Protein AF-A0A836BFH9-F1 (afdb_monomer)

Radius of gyration: 20.1 Å; Cα contacts (8 Å, |Δi|>4): 206; chains: 1; bounding box: 65×44×43 Å

Structure (mmCIF, N/CA/C/O backbone):
data_AF-A0A836BFH9-F1
#
_entry.id   AF-A0A836BFH9-F1
#
loop_
_atom_site.group_PDB
_atom_site.id
_atom_site.type_symbol
_atom_site.label_atom_id
_atom_site.label_alt_id
_atom_site.label_comp_id
_atom_site.label_asym_id
_atom_site.label_entity_id
_atom_site.label_seq_id
_atom_site.pdbx_PDB_ins_code
_atom_site.Cartn_x
_atom_site.Cartn_y
_atom_site.Cartn_z
_atom_site.occupancy
_atom_site.B_iso_or_equiv
_atom_site.auth_seq_id
_atom_site.auth_comp_id
_atom_site.auth_asym_id
_atom_site.auth_atom_id
_atom_site.pdbx_PDB_model_num
ATOM 1 N N . MET A 1 1 ? -19.325 9.030 -13.510 1.00 52.62 1 MET A N 1
ATOM 2 C CA . MET A 1 1 ? -18.535 8.698 -12.299 1.00 52.62 1 MET A CA 1
ATOM 3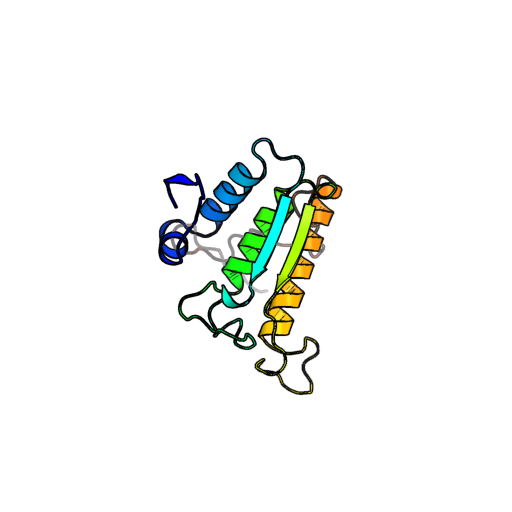 C C . MET A 1 1 ? -18.879 9.614 -11.129 1.00 52.62 1 MET A C 1
ATOM 5 O O . MET A 1 1 ? -19.052 9.100 -10.035 1.00 52.62 1 MET A O 1
ATOM 9 N N . SER A 1 2 ? -19.095 10.921 -11.335 1.00 56.34 2 SER A N 1
ATOM 10 C CA . SER A 1 2 ? -19.758 11.775 -10.325 1.00 56.34 2 SER A CA 1
ATOM 11 C C . SER A 1 2 ? -21.142 11.252 -9.931 1.00 56.34 2 SER A C 1
ATOM 13 O O . SER A 1 2 ? -21.531 11.319 -8.774 1.00 56.34 2 SER A O 1
ATOM 15 N N . ASP A 1 3 ? -21.860 10.667 -10.891 1.00 73.19 3 ASP A N 1
ATOM 16 C CA . ASP A 1 3 ? -23.224 10.164 -10.686 1.00 73.19 3 ASP A CA 1
ATOM 17 C C . ASP A 1 3 ? -23.283 8.917 -9.788 1.00 73.19 3 ASP A C 1
ATOM 19 O O . ASP A 1 3 ? -24.361 8.521 -9.355 1.00 73.19 3 ASP A O 1
ATOM 23 N N . THR A 1 4 ? -22.130 8.294 -9.517 1.00 78.44 4 THR A N 1
ATOM 24 C CA . THR A 1 4 ? -21.997 7.099 -8.672 1.00 78.44 4 THR A CA 1
ATOM 25 C C . THR A 1 4 ? -21.341 7.390 -7.320 1.00 78.44 4 THR A C 1
ATOM 27 O O . THR A 1 4 ? -21.083 6.448 -6.583 1.00 78.44 4 THR A O 1
ATOM 30 N N . ASP A 1 5 ? -21.055 8.661 -7.001 1.00 85.25 5 ASP A N 1
ATOM 31 C CA . ASP A 1 5 ? -20.401 9.090 -5.748 1.00 85.25 5 ASP A CA 1
ATOM 32 C C . ASP A 1 5 ? -19.074 8.352 -5.450 1.00 85.25 5 ASP A C 1
ATOM 34 O O . ASP A 1 5 ? -18.712 8.070 -4.302 1.00 85.25 5 ASP A O 1
ATOM 38 N N . PHE A 1 6 ? -18.351 8.004 -6.522 1.00 90.06 6 PHE A N 1
ATOM 39 C CA . PHE A 1 6 ? -17.069 7.313 -6.440 1.00 90.06 6 PHE A CA 1
ATOM 40 C C . PHE A 1 6 ? -15.930 8.329 -6.353 1.00 90.06 6 PHE A C 1
ATOM 42 O O . PHE A 1 6 ? -15.780 9.180 -7.235 1.00 90.06 6 PHE A O 1
ATOM 49 N N . GLN A 1 7 ? -15.122 8.221 -5.300 1.00 91.62 7 GLN A N 1
ATOM 50 C CA . GLN A 1 7 ? -13.926 9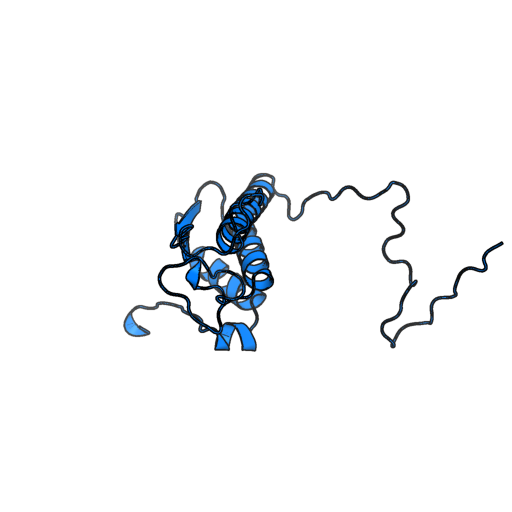.036 -5.110 1.00 91.62 7 GLN A CA 1
ATOM 51 C C . GLN A 1 7 ? -12.726 8.356 -5.768 1.00 91.62 7 GLN A C 1
ATOM 53 O O . GLN A 1 7 ? -12.532 7.151 -5.630 1.00 91.62 7 GLN A O 1
ATOM 58 N N . TRP A 1 8 ? -11.915 9.132 -6.475 1.00 93.69 8 TRP A N 1
ATOM 59 C CA . TRP A 1 8 ? -10.706 8.663 -7.139 1.00 93.69 8 TRP A CA 1
ATOM 60 C C . TRP A 1 8 ? -9.670 9.785 -7.142 1.00 93.69 8 TRP A C 1
ATOM 62 O O . TRP A 1 8 ? -10.027 10.961 -7.079 1.00 93.69 8 TRP A O 1
ATOM 72 N N . PHE A 1 9 ? -8.402 9.396 -7.210 1.00 96.00 9 PHE A N 1
ATOM 73 C CA . PHE A 1 9 ? -7.262 10.299 -7.283 1.00 96.00 9 PHE A CA 1
ATOM 74 C C . PHE A 1 9 ? -6.394 9.877 -8.461 1.00 96.00 9 PHE A C 1
ATOM 76 O O . PHE A 1 9 ? -6.124 8.692 -8.651 1.00 96.00 9 PHE A O 1
ATOM 83 N N . THR A 1 10 ? -5.976 10.847 -9.257 1.00 96.81 10 THR A N 1
ATOM 84 C CA . THR A 1 10 ? -4.982 10.662 -10.311 1.00 96.81 10 THR A CA 1
ATOM 85 C C . THR A 1 10 ? -3.573 10.675 -9.735 1.00 96.81 10 THR A C 1
ATOM 87 O O . THR A 1 10 ? -3.337 11.149 -8.626 1.00 96.81 10 THR A O 1
ATOM 90 N N . MET A 1 11 ? -2.597 10.246 -10.535 1.00 97.19 11 MET A N 1
ATOM 91 C CA . MET A 1 11 ? -1.189 10.456 -10.195 1.00 97.19 11 MET A CA 1
ATOM 92 C C . MET A 1 11 ? -0.819 11.944 -10.101 1.00 97.19 11 MET A C 1
ATOM 94 O O . MET A 1 11 ? 0.028 12.295 -9.289 1.00 97.19 11 MET A O 1
ATOM 98 N N . LEU A 1 12 ? -1.517 12.835 -10.820 1.00 96.94 12 LEU A N 1
ATOM 99 C CA . LEU A 1 12 ? -1.351 14.280 -10.635 1.00 96.94 12 LEU A CA 1
ATOM 100 C C . LEU A 1 12 ? -1.835 14.728 -9.249 1.00 96.94 12 LEU A C 1
ATOM 102 O O . LEU A 1 12 ? -1.157 15.509 -8.591 1.00 96.94 12 LEU A O 1
ATOM 106 N N . ASP A 1 13 ? -2.952 14.184 -8.760 1.00 97.75 13 ASP A N 1
ATOM 107 C CA . ASP A 1 13 ? -3.398 14.440 -7.387 1.00 97.75 13 ASP A CA 1
ATOM 108 C C . ASP A 1 13 ? -2.375 13.907 -6.373 1.00 97.75 13 ASP A C 1
ATOM 110 O O . ASP A 1 13 ? -2.105 14.565 -5.371 1.00 97.75 13 ASP A O 1
ATOM 114 N N . VAL A 1 14 ? -1.759 12.745 -6.628 1.00 97.38 14 VAL A N 1
ATOM 115 C CA . VAL A 1 14 ? -0.675 12.215 -5.779 1.00 97.38 14 VAL A CA 1
ATOM 116 C C . VAL A 1 14 ? 0.514 13.175 -5.732 1.00 97.38 14 VAL A C 1
ATOM 118 O O . VAL A 1 14 ? 1.035 13.432 -4.645 1.00 97.38 14 VAL A O 1
ATOM 121 N N . GLU A 1 15 ? 0.908 13.736 -6.873 1.00 96.06 15 GLU A N 1
ATOM 122 C CA . GLU A 1 15 ? 1.996 14.712 -6.976 1.00 96.06 15 GLU A CA 1
ATOM 123 C C . GLU A 1 15 ? 1.663 16.048 -6.286 1.00 96.06 15 GLU A C 1
ATOM 125 O O . GLU A 1 15 ? 2.511 16.611 -5.589 1.00 96.06 15 GLU A O 1
ATOM 130 N N . GLU A 1 16 ? 0.439 16.559 -6.451 1.00 97.56 16 GLU A N 1
ATOM 131 C CA . GLU A 1 16 ? 0.031 17.880 -5.953 1.00 97.56 16 GLU A CA 1
ATOM 132 C C . GLU A 1 16 ? -0.402 17.870 -4.478 1.00 97.56 16 GLU A C 1
ATOM 134 O O . GLU A 1 16 ? -0.050 18.775 -3.716 1.00 97.56 16 GLU A O 1
ATOM 139 N N . LEU A 1 17 ? -1.163 16.855 -4.061 1.00 97.62 17 LEU A N 1
ATOM 140 C CA . LEU A 1 17 ? -1.737 16.740 -2.714 1.00 97.62 17 LEU A CA 1
ATOM 141 C C . LEU A 1 17 ? -0.827 15.967 -1.757 1.00 97.62 17 LEU A C 1
ATOM 143 O O . LEU A 1 17 ? -0.827 16.215 -0.546 1.00 97.62 17 LEU A O 1
ATOM 147 N N . GLY A 1 18 ? -0.048 15.030 -2.295 1.00 97.50 18 GLY A N 1
ATOM 148 C CA . GLY A 1 18 ? 0.814 14.145 -1.531 1.00 97.50 18 GLY A CA 1
ATOM 149 C C . GLY A 1 18 ? 0.086 12.949 -0.914 1.00 97.50 18 GLY A C 1
ATOM 150 O O . GLY A 1 18 ? -1.091 12.984 -0.543 1.00 97.50 18 GLY A O 1
ATOM 151 N N . ILE A 1 19 ? 0.850 11.871 -0.730 1.00 97.81 19 ILE A N 1
ATOM 152 C CA . ILE A 1 19 ? 0.333 10.562 -0.312 1.00 97.81 19 ILE A CA 1
ATOM 153 C C . ILE A 1 19 ? -0.366 10.568 1.058 1.00 97.81 19 ILE A C 1
ATOM 155 O O . ILE A 1 19 ? -1.253 9.757 1.309 1.00 97.81 19 ILE A O 1
ATOM 159 N N . ASP A 1 20 ? 0.018 11.483 1.949 1.00 97.50 20 ASP A N 1
ATOM 160 C CA . ASP A 1 20 ? -0.509 11.558 3.314 1.00 97.50 20 ASP A CA 1
ATOM 161 C C . ASP A 1 20 ? -1.949 12.051 3.347 1.00 97.50 20 ASP A C 1
ATOM 163 O O . ASP A 1 20 ? -2.775 11.503 4.080 1.00 97.50 20 ASP A O 1
ATOM 167 N N . LEU A 1 21 ? -2.238 13.091 2.560 1.00 98.00 21 LEU A N 1
ATOM 168 C CA . LEU A 1 21 ? -3.574 13.659 2.471 1.00 98.00 21 LEU A CA 1
ATOM 169 C C . LEU A 1 21 ? -4.512 12.665 1.789 1.00 98.00 21 LEU A C 1
ATOM 171 O O . LEU A 1 21 ? -5.578 12.376 2.323 1.00 98.00 21 LEU A O 1
ATOM 175 N N . ILE A 1 22 ? -4.061 12.059 0.689 1.00 98.12 22 ILE A N 1
ATOM 176 C CA . ILE A 1 22 ? -4.822 11.030 -0.025 1.00 98.12 22 ILE A CA 1
ATOM 177 C C . ILE A 1 22 ? -5.116 9.834 0.886 1.00 98.12 22 ILE A C 1
ATOM 179 O O . ILE A 1 22 ? -6.266 9.422 1.005 1.00 98.12 22 ILE A O 1
ATOM 183 N N . ALA A 1 23 ? -4.114 9.297 1.590 1.00 97.88 23 ALA A N 1
ATOM 184 C CA . ALA A 1 23 ? -4.325 8.171 2.501 1.00 97.88 23 ALA A CA 1
ATOM 185 C C . ALA A 1 23 ? -5.302 8.514 3.637 1.00 97.88 23 ALA A C 1
ATOM 187 O O . ALA A 1 23 ? -6.083 7.657 4.052 1.00 97.88 23 ALA A O 1
ATOM 188 N N . LYS A 1 24 ? -5.282 9.760 4.130 1.00 97.69 24 LYS A N 1
ATOM 189 C CA . LYS A 1 24 ? -6.258 10.242 5.110 1.00 97.69 24 LYS A CA 1
ATOM 190 C C . LYS A 1 24 ? -7.669 10.268 4.520 1.00 97.69 24 LYS A C 1
ATOM 192 O O . LYS A 1 24 ? -8.580 9.764 5.164 1.00 97.69 24 LYS A O 1
ATOM 197 N N . GLU A 1 25 ? -7.857 10.827 3.328 1.00 97.81 25 GLU A N 1
ATOM 198 C CA . GLU A 1 25 ? -9.179 10.888 2.692 1.00 97.81 25 GLU A CA 1
ATOM 199 C C . GLU A 1 25 ? -9.734 9.496 2.374 1.00 97.81 25 GLU A C 1
ATOM 201 O O . GLU A 1 25 ? -10.896 9.226 2.671 1.00 97.81 25 GLU A O 1
ATOM 206 N N . ILE A 1 26 ? -8.889 8.584 1.878 1.00 97.12 26 ILE A N 1
ATOM 207 C CA . ILE A 1 26 ? -9.248 7.172 1.687 1.00 97.12 26 ILE A CA 1
ATOM 208 C C . ILE A 1 26 ? -9.712 6.562 3.013 1.00 97.12 26 ILE A C 1
ATOM 210 O O . ILE A 1 26 ? -10.763 5.927 3.060 1.00 97.12 26 ILE A O 1
ATOM 214 N N . ALA A 1 27 ? -8.952 6.752 4.095 1.00 96.75 27 ALA A N 1
ATOM 215 C CA . ALA A 1 27 ? -9.290 6.189 5.397 1.00 96.75 27 ALA A CA 1
ATOM 216 C C . ALA A 1 27 ? -10.582 6.778 5.982 1.00 96.75 27 ALA A C 1
ATOM 218 O O . ALA A 1 27 ? -11.386 6.032 6.538 1.00 96.75 27 ALA A O 1
ATOM 219 N N . ASP A 1 28 ? -10.792 8.089 5.858 1.00 96.88 28 ASP A N 1
ATOM 220 C CA . ASP A 1 28 ? -12.006 8.756 6.332 1.00 96.88 28 ASP A CA 1
ATOM 221 C C . ASP A 1 28 ? -13.233 8.238 5.571 1.00 96.88 28 ASP A C 1
ATOM 223 O O . ASP A 1 28 ? -14.225 7.855 6.189 1.00 96.88 28 ASP A O 1
ATOM 227 N N . ARG A 1 29 ? -13.146 8.155 4.237 1.00 95.50 29 ARG A N 1
ATOM 228 C CA . ARG A 1 29 ? -14.236 7.665 3.386 1.00 95.50 29 ARG A CA 1
ATOM 229 C C . ARG A 1 29 ? -14.530 6.186 3.620 1.00 95.50 29 ARG A C 1
ATOM 231 O O . ARG A 1 29 ? -15.693 5.808 3.710 1.00 95.50 29 ARG A O 1
ATOM 238 N N . ALA A 1 30 ? -13.494 5.356 3.732 1.00 95.81 30 ALA A N 1
ATOM 239 C CA . ALA A 1 30 ? -13.640 3.915 3.910 1.00 95.81 30 ALA A CA 1
ATOM 240 C C . ALA A 1 30 ? -14.160 3.520 5.298 1.00 95.81 30 ALA A C 1
ATOM 242 O O . ALA A 1 30 ? -14.684 2.426 5.428 1.00 95.81 30 ALA A O 1
ATOM 243 N N . ASN A 1 31 ? -14.024 4.374 6.320 1.00 95.19 31 ASN A N 1
ATOM 244 C CA . ASN A 1 31 ? -14.574 4.129 7.659 1.00 95.19 31 ASN A CA 1
ATOM 245 C C . ASN A 1 31 ? -15.972 4.747 7.871 1.00 95.19 31 ASN A C 1
ATOM 247 O O . ASN A 1 31 ? -16.569 4.561 8.935 1.00 95.19 31 ASN A O 1
ATOM 251 N N . ASP A 1 32 ? -16.498 5.504 6.905 1.00 95.19 32 ASP A N 1
ATOM 252 C CA . ASP A 1 32 ? -17.772 6.209 7.047 1.00 95.19 32 ASP A CA 1
ATOM 253 C C . ASP A 1 32 ? -18.966 5.259 6.872 1.00 95.19 32 ASP A C 1
ATOM 255 O O . ASP A 1 32 ? -19.405 4.954 5.763 1.00 95.19 32 ASP A O 1
ATOM 259 N N . GLY A 1 33 ? -19.496 4.769 7.995 1.00 94.81 33 GLY A N 1
ATOM 260 C CA . GLY A 1 33 ? -20.741 3.996 8.025 1.00 94.81 33 GLY A CA 1
ATOM 261 C C . GLY A 1 33 ? -20.644 2.575 7.458 1.00 94.81 33 GLY A C 1
ATOM 262 O O . GLY A 1 33 ? -21.675 1.980 7.148 1.00 94.81 33 GLY A O 1
ATOM 263 N N . THR A 1 34 ? -19.439 2.016 7.330 1.00 95.06 34 THR A N 1
ATOM 264 C CA . THR A 1 34 ? -19.198 0.666 6.792 1.00 95.06 34 THR A CA 1
ATOM 265 C C . THR A 1 34 ? -18.964 -0.377 7.886 1.00 95.06 34 THR A C 1
ATOM 267 O O . THR A 1 34 ? -18.308 -0.100 8.890 1.00 95.06 34 THR A O 1
ATOM 270 N N . ASP A 1 35 ? -19.408 -1.616 7.662 1.00 97.25 35 ASP A N 1
ATOM 271 C CA . ASP A 1 35 ? -19.183 -2.722 8.605 1.00 97.25 35 ASP A CA 1
ATOM 272 C C . ASP A 1 35 ? -17.757 -3.287 8.580 1.00 97.25 35 ASP A C 1
ATOM 274 O O . ASP A 1 35 ? -17.297 -3.802 9.603 1.00 97.25 35 ASP A O 1
ATOM 278 N N . ALA A 1 36 ? -17.090 -3.230 7.425 1.00 97.44 36 ALA A N 1
ATOM 279 C CA . ALA A 1 36 ? -15.743 -3.738 7.186 1.00 97.44 36 ALA A CA 1
ATOM 280 C C . ALA A 1 36 ? -15.107 -3.039 5.975 1.00 97.44 36 ALA A C 1
ATOM 282 O O . ALA A 1 36 ? -15.818 -2.563 5.089 1.00 97.44 36 ALA A O 1
ATOM 283 N N . VAL A 1 37 ? -13.773 -3.033 5.923 1.00 97.81 37 VAL A N 1
ATOM 284 C CA . VAL A 1 37 ? -12.988 -2.450 4.825 1.00 97.81 37 VAL A CA 1
ATOM 285 C C . VAL A 1 37 ? -12.305 -3.552 4.020 1.00 97.81 37 VAL A C 1
ATOM 287 O O . VAL A 1 37 ? -11.700 -4.467 4.582 1.00 97.81 37 VAL A O 1
ATOM 290 N N . TYR A 1 38 ? -12.377 -3.442 2.695 1.00 97.94 38 TYR A N 1
ATOM 291 C CA . TYR A 1 38 ? -11.640 -4.289 1.763 1.00 97.94 38 TYR A CA 1
ATOM 292 C C . TYR A 1 38 ? -10.665 -3.434 0.953 1.00 97.94 38 TYR A C 1
ATOM 294 O O . TYR A 1 38 ? -11.087 -2.487 0.291 1.00 97.94 38 TYR A O 1
ATOM 302 N N . LEU A 1 39 ? -9.376 -3.763 1.010 1.00 97.75 39 LEU A N 1
ATOM 303 C CA . LEU A 1 39 ? -8.331 -3.096 0.235 1.00 97.75 39 LEU A CA 1
ATOM 304 C C . LEU A 1 39 ? -7.840 -4.024 -0.875 1.00 97.75 39 LEU A C 1
ATOM 306 O O . LEU A 1 39 ? -7.178 -5.013 -0.588 1.00 97.75 39 LEU A O 1
ATOM 310 N N . THR A 1 40 ? -8.102 -3.670 -2.126 1.00 97.88 40 THR A N 1
ATOM 311 C CA . THR A 1 40 ? -7.419 -4.287 -3.269 1.00 97.88 40 THR A CA 1
ATOM 312 C C . THR A 1 40 ? -6.238 -3.428 -3.669 1.00 97.88 40 THR A C 1
ATOM 314 O O . THR A 1 40 ? -6.391 -2.215 -3.831 1.00 97.88 40 THR A O 1
ATOM 317 N N . TRP A 1 41 ? -5.059 -4.034 -3.794 1.00 97.69 41 TRP A N 1
ATOM 318 C CA . TRP A 1 41 ? -3.871 -3.343 -4.283 1.00 97.69 41 TRP A CA 1
ATOM 319 C C . TRP A 1 41 ? -3.378 -3.982 -5.575 1.00 97.69 41 TRP A C 1
ATOM 321 O O . TRP A 1 41 ? -2.822 -5.080 -5.551 1.00 97.69 41 TRP A O 1
ATOM 331 N N . ASP A 1 42 ? -3.509 -3.252 -6.679 1.00 98.06 42 ASP A N 1
ATOM 332 C CA . ASP A 1 42 ? -2.887 -3.623 -7.946 1.00 98.06 42 ASP A CA 1
ATOM 333 C C . ASP A 1 42 ? -1.424 -3.170 -7.994 1.00 98.06 42 ASP A C 1
ATOM 335 O O . ASP A 1 42 ? -1.115 -2.004 -7.717 1.00 98.06 42 ASP A O 1
ATOM 339 N N . ILE A 1 43 ? -0.497 -4.094 -8.252 1.00 97.81 43 ILE A N 1
ATOM 340 C CA . ILE A 1 43 ? 0.935 -3.780 -8.245 1.00 97.81 43 ILE A CA 1
ATOM 341 C C . ILE A 1 43 ? 1.329 -2.886 -9.426 1.00 97.81 43 ILE A C 1
ATOM 343 O O . ILE A 1 43 ? 2.349 -2.202 -9.337 1.00 97.81 43 ILE A O 1
ATOM 347 N N . ASP A 1 44 ? 0.523 -2.856 -10.490 1.00 97.44 44 ASP A N 1
ATOM 348 C CA . ASP A 1 44 ? 0.741 -1.987 -11.649 1.00 97.44 44 ASP A CA 1
ATOM 349 C C . ASP A 1 44 ? 0.514 -0.491 -11.360 1.00 97.44 44 ASP A C 1
ATOM 351 O O . ASP A 1 44 ? 1.003 0.362 -12.095 1.00 97.44 44 ASP A O 1
ATOM 355 N N . SER A 1 45 ? -0.099 -0.155 -10.218 1.00 97.38 45 SER A N 1
ATOM 356 C CA . SER A 1 45 ? -0.186 1.223 -9.712 1.00 97.38 45 SER A CA 1
ATOM 357 C C . SER A 1 45 ? 1.178 1.842 -9.376 1.00 97.38 45 SER A C 1
ATOM 359 O O . SER A 1 45 ? 1.286 3.059 -9.189 1.00 97.38 45 SER A O 1
ATOM 361 N N . PHE A 1 46 ? 2.230 1.027 -9.259 1.00 98.25 46 PHE A N 1
ATOM 362 C CA . PHE A 1 46 ? 3.603 1.496 -9.101 1.00 98.25 46 PHE A CA 1
ATOM 363 C C . PHE A 1 46 ? 4.263 1.732 -10.451 1.00 98.25 46 PHE A C 1
ATOM 365 O O . PHE A 1 46 ? 4.082 0.966 -11.391 1.00 98.25 46 PHE A O 1
ATOM 372 N N . ASP A 1 47 ? 5.138 2.737 -10.511 1.00 98.06 47 ASP A N 1
ATOM 373 C CA . ASP A 1 47 ? 5.937 2.954 -11.713 1.00 98.06 47 ASP A CA 1
ATOM 374 C C . ASP A 1 47 ? 6.749 1.679 -12.051 1.00 98.06 47 ASP A C 1
ATOM 376 O O . ASP A 1 47 ? 7.285 1.037 -11.133 1.00 98.06 47 ASP A O 1
ATOM 380 N N . PRO A 1 48 ? 6.908 1.308 -13.338 1.00 97.44 48 PRO A N 1
ATOM 381 C CA . PRO A 1 48 ? 7.646 0.117 -13.754 1.00 97.44 48 PRO A CA 1
ATOM 382 C C . PRO A 1 48 ? 9.104 0.090 -13.279 1.00 97.44 48 PRO A C 1
ATOM 384 O O . PRO A 1 48 ? 9.716 -0.976 -13.235 1.00 97.44 48 PRO A O 1
ATOM 387 N N . ALA A 1 49 ? 9.680 1.229 -12.874 1.00 96.06 49 ALA A N 1
ATOM 388 C CA . ALA A 1 49 ? 10.969 1.269 -12.184 1.00 96.06 49 ALA A CA 1
AT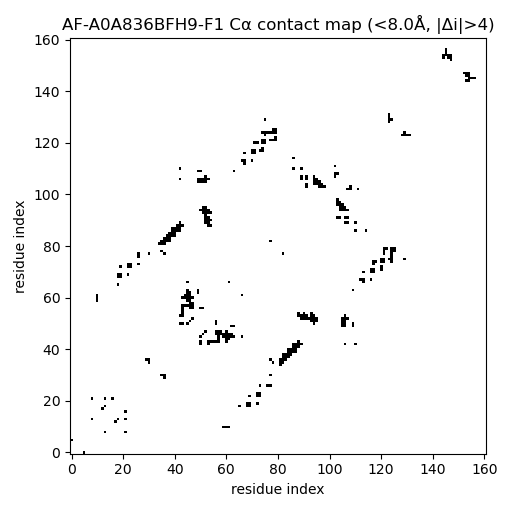OM 389 C C . ALA A 1 49 ? 10.965 0.527 -10.829 1.00 96.06 49 ALA A C 1
ATOM 391 O O . ALA A 1 49 ? 12.026 0.130 -10.340 1.00 96.06 49 ALA A O 1
ATOM 392 N N . TYR A 1 50 ? 9.793 0.348 -10.216 1.00 96.56 50 TYR A N 1
ATOM 393 C CA . TYR A 1 50 ? 9.586 -0.316 -8.928 1.00 96.56 50 TYR A CA 1
ATOM 394 C C . TYR A 1 50 ? 8.745 -1.595 -9.023 1.00 96.56 50 TYR A C 1
ATOM 396 O O . TYR A 1 50 ? 8.887 -2.446 -8.146 1.00 96.56 50 TYR A O 1
ATOM 404 N N . ALA A 1 51 ? 7.913 -1.748 -10.054 1.00 97.06 51 ALA A N 1
ATOM 405 C CA . ALA A 1 51 ? 7.100 -2.944 -10.287 1.00 97.06 51 ALA A CA 1
ATOM 406 C C . ALA A 1 51 ? 7.114 -3.391 -11.766 1.00 97.06 51 ALA A C 1
ATOM 408 O O . ALA A 1 51 ? 6.077 -3.395 -12.422 1.00 97.06 51 ALA A O 1
ATOM 409 N N . PRO A 1 52 ? 8.274 -3.775 -12.335 1.00 96.31 52 PRO A N 1
ATOM 410 C CA . PRO A 1 52 ? 8.346 -4.197 -13.741 1.00 96.31 52 PRO A CA 1
ATOM 411 C C . PRO A 1 52 ? 7.623 -5.524 -14.043 1.00 96.31 52 PRO A C 1
ATOM 413 O O . PRO A 1 52 ? 7.311 -5.815 -15.193 1.00 96.31 52 PRO A O 1
ATOM 416 N N . GLY A 1 53 ? 7.400 -6.355 -13.027 1.00 96.00 53 GLY A N 1
ATOM 417 C CA . GLY A 1 53 ? 6.825 -7.693 -13.117 1.00 96.00 53 GLY A CA 1
ATOM 418 C C . GLY A 1 53 ? 5.311 -7.692 -12.972 1.00 96.00 53 GLY A C 1
ATOM 419 O O . GLY A 1 53 ? 4.804 -8.265 -12.011 1.00 96.00 53 GLY A O 1
ATOM 420 N N . THR A 1 54 ? 4.621 -7.061 -13.917 1.00 97.19 54 THR A N 1
ATOM 421 C CA . THR A 1 54 ? 3.155 -7.041 -14.064 1.00 97.19 54 THR A CA 1
ATOM 422 C C . THR A 1 54 ? 2.773 -7.235 -15.540 1.00 97.19 54 THR A C 1
ATOM 424 O O . THR A 1 54 ? 3.639 -7.133 -16.414 1.00 97.19 54 THR A O 1
ATOM 427 N N . GLY A 1 55 ? 1.512 -7.570 -15.825 1.00 96.25 55 GLY A N 1
ATOM 428 C CA . GLY A 1 55 ? 0.988 -7.697 -17.190 1.00 96.25 55 GLY A CA 1
ATOM 429 C C . GLY A 1 55 ? 0.937 -6.362 -17.939 1.00 96.25 55 GLY A C 1
ATOM 430 O O . GLY A 1 55 ? 1.326 -6.294 -19.110 1.00 96.25 55 GLY A O 1
ATOM 4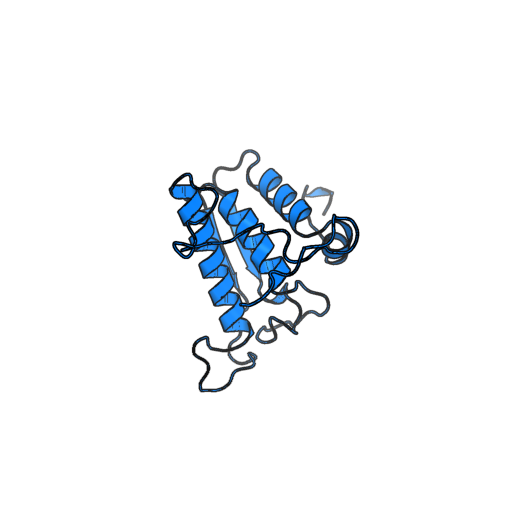31 N N . GLU A 1 56 ? 0.539 -5.298 -17.244 1.00 95.69 56 GLU A N 1
ATOM 432 C CA . GLU A 1 56 ? 0.289 -3.971 -17.804 1.00 95.69 56 GLU A CA 1
ATOM 433 C C . GLU A 1 56 ? 1.136 -2.889 -17.101 1.00 95.69 56 GLU A C 1
ATOM 435 O O . GLU A 1 56 ? 0.652 -2.170 -16.238 1.00 95.69 56 GLU A O 1
ATOM 440 N N . PRO A 1 57 ? 2.429 -2.730 -17.441 1.00 94.56 57 PRO A N 1
ATOM 441 C CA . PRO A 1 57 ? 3.258 -1.700 -16.817 1.00 94.56 57 PRO A CA 1
ATOM 442 C C . PRO A 1 57 ? 2.837 -0.282 -17.251 1.00 94.56 57 PRO A C 1
ATOM 444 O O . PRO A 1 57 ? 2.953 0.065 -18.431 1.00 94.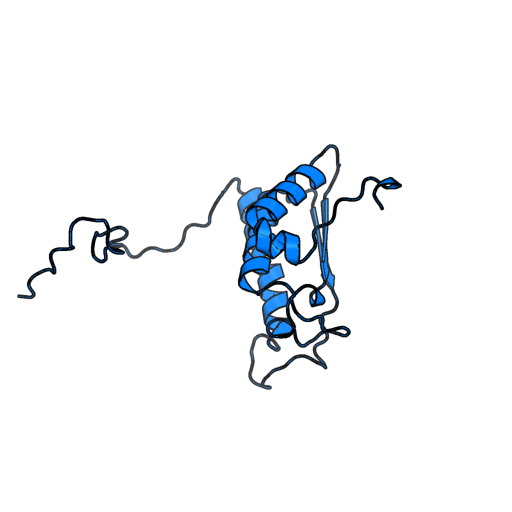56 57 PRO A O 1
ATOM 447 N N . GLU A 1 58 ? 2.445 0.567 -16.293 1.00 93.12 58 GLU A N 1
ATOM 448 C CA . GLU A 1 58 ? 2.019 1.954 -16.538 1.00 93.12 58 GLU A CA 1
ATOM 449 C C . GLU A 1 58 ? 3.031 2.997 -16.010 1.00 93.12 58 GLU A C 1
ATOM 451 O O . GLU A 1 58 ? 3.236 3.119 -14.802 1.00 93.12 58 GLU A O 1
ATOM 456 N N . PRO A 1 59 ? 3.688 3.792 -16.880 1.00 95.94 59 PRO A N 1
ATOM 457 C CA . PRO A 1 59 ? 4.607 4.847 -16.444 1.00 95.94 59 PRO A CA 1
ATOM 458 C C . PRO A 1 59 ? 3.926 5.950 -15.624 1.00 95.94 59 PRO A C 1
ATOM 460 O O . PRO A 1 59 ? 2.763 6.269 -15.857 1.00 95.94 59 PRO A O 1
ATOM 463 N N . ASN A 1 60 ? 4.708 6.632 -14.778 1.00 96.06 60 ASN A N 1
ATOM 464 C CA . ASN A 1 60 ? 4.246 7.701 -13.878 1.00 96.06 60 ASN A CA 1
ATOM 465 C C . ASN A 1 60 ? 3.385 7.200 -12.708 1.00 96.06 60 ASN A C 1
ATOM 467 O O . ASN A 1 60 ? 2.527 7.930 -12.218 1.00 96.06 60 ASN A O 1
ATOM 471 N N . GLY A 1 61 ? 3.611 5.959 -12.276 1.00 97.88 61 GLY A N 1
ATOM 472 C CA . GLY A 1 61 ? 2.966 5.373 -11.105 1.00 97.88 61 GLY A CA 1
ATOM 473 C C . GLY A 1 61 ? 3.651 5.740 -9.785 1.00 97.88 61 GLY A C 1
ATOM 474 O O . GLY A 1 61 ? 4.604 6.520 -9.721 1.00 97.88 61 GLY A O 1
ATOM 475 N N . LEU A 1 62 ? 3.174 5.134 -8.700 1.00 98.38 62 LEU A N 1
ATOM 476 C CA . LEU A 1 62 ? 3.713 5.333 -7.358 1.00 98.38 62 LEU A CA 1
ATOM 477 C C . LEU A 1 62 ? 5.185 4.926 -7.276 1.00 98.38 62 LEU A C 1
ATOM 479 O O . LEU A 1 62 ? 5.614 3.894 -7.801 1.00 98.38 62 LEU A O 1
ATOM 483 N N . THR A 1 63 ? 5.962 5.674 -6.499 1.00 98.19 63 THR A N 1
ATOM 484 C CA . THR A 1 63 ? 7.251 5.175 -6.031 1.00 98.19 63 THR A CA 1
ATOM 485 C C . THR A 1 63 ? 7.053 4.130 -4.933 1.00 98.19 63 THR A C 1
ATOM 487 O O . THR A 1 63 ? 6.116 4.187 -4.133 1.00 98.19 63 THR A O 1
ATOM 490 N N . SER A 1 64 ? 8.014 3.211 -4.794 1.00 97.12 64 SER A N 1
ATOM 491 C CA . SER A 1 64 ? 8.031 2.255 -3.670 1.00 97.12 64 SER A CA 1
ATOM 492 C C . SER A 1 64 ? 7.895 2.926 -2.290 1.00 97.12 64 SER A C 1
ATOM 494 O O . SER A 1 64 ? 7.276 2.368 -1.384 1.00 97.12 64 SER A O 1
ATOM 496 N N . ARG A 1 65 ? 8.442 4.140 -2.115 1.00 97.62 65 ARG A N 1
ATOM 497 C CA . ARG A 1 65 ? 8.337 4.912 -0.865 1.00 97.62 65 ARG A CA 1
ATOM 498 C C . ARG A 1 65 ? 6.921 5.407 -0.600 1.00 97.62 65 ARG A C 1
ATOM 500 O O . ARG A 1 65 ? 6.483 5.340 0.547 1.00 97.62 65 ARG A O 1
ATOM 507 N N . GLU A 1 66 ? 6.232 5.901 -1.620 1.00 98.12 66 GLU A N 1
ATOM 508 C CA . GLU A 1 66 ? 4.855 6.380 -1.492 1.00 98.12 66 GLU A CA 1
ATOM 509 C C . GLU A 1 66 ? 3.915 5.230 -1.164 1.00 98.12 66 GLU A C 1
ATOM 511 O O . GLU A 1 66 ? 3.202 5.308 -0.166 1.00 98.12 66 GLU A O 1
ATOM 516 N N . GLY A 1 67 ? 3.995 4.116 -1.896 1.00 97.81 67 GLY A N 1
ATOM 517 C CA . GLY A 1 67 ? 3.149 2.959 -1.607 1.00 97.81 67 GLY A CA 1
ATOM 518 C C . GLY A 1 67 ? 3.392 2.369 -0.214 1.00 97.81 67 GLY A C 1
ATOM 519 O O . GLY A 1 67 ? 2.442 2.137 0.534 1.00 97.81 67 GLY A O 1
ATOM 520 N N . MET A 1 68 ? 4.658 2.229 0.210 1.00 97.00 68 MET A N 1
ATOM 521 C CA . MET A 1 68 ? 4.984 1.808 1.584 1.00 97.00 68 MET A CA 1
ATOM 522 C C . MET A 1 68 ? 4.449 2.781 2.644 1.00 97.00 68 MET A C 1
ATOM 524 O O . MET A 1 68 ? 4.053 2.364 3.733 1.00 97.00 68 MET A O 1
ATOM 528 N N . ARG A 1 69 ? 4.430 4.084 2.354 1.00 96.94 69 ARG A N 1
ATOM 529 C CA . ARG A 1 69 ? 3.876 5.086 3.267 1.00 96.94 69 ARG A CA 1
ATOM 530 C C . ARG A 1 69 ? 2.353 5.005 3.329 1.00 96.94 69 ARG A C 1
ATOM 532 O O . ARG A 1 69 ? 1.807 4.997 4.430 1.00 96.94 69 ARG A O 1
ATOM 539 N N . MET A 1 70 ? 1.690 4.881 2.185 1.00 97.94 70 MET A N 1
ATOM 540 C CA . MET A 1 70 ? 0.241 4.737 2.089 1.00 97.94 70 MET A CA 1
ATOM 541 C C . MET A 1 70 ? -0.244 3.484 2.819 1.00 97.94 70 MET A C 1
ATOM 543 O O . MET A 1 70 ? -1.069 3.602 3.724 1.00 97.94 70 MET A O 1
ATOM 547 N N . ILE A 1 71 ? 0.315 2.301 2.523 1.00 97.25 71 ILE A N 1
ATOM 548 C CA . ILE A 1 71 ? -0.103 1.048 3.176 1.00 97.25 71 ILE A CA 1
ATOM 549 C C . ILE A 1 71 ? 0.080 1.121 4.695 1.00 97.25 71 ILE A C 1
ATOM 551 O O . ILE A 1 71 ? -0.738 0.612 5.464 1.00 97.25 71 ILE A O 1
ATOM 555 N N . ARG A 1 72 ? 1.133 1.809 5.152 1.00 95.12 72 ARG A N 1
ATOM 556 C CA . ARG A 1 72 ? 1.409 2.005 6.571 1.00 95.12 72 ARG A CA 1
ATOM 557 C C . ARG A 1 72 ? 0.375 2.906 7.243 1.00 95.12 72 ARG A C 1
ATOM 559 O O . ARG A 1 72 ? -0.043 2.599 8.353 1.00 95.12 72 ARG A O 1
ATOM 566 N N . LEU A 1 73 ? -0.022 4.000 6.595 1.00 95.94 73 LEU A N 1
ATOM 567 C CA . LEU A 1 73 ? -1.065 4.893 7.104 1.00 95.94 73 LEU A CA 1
ATOM 568 C C . LEU A 1 73 ? -2.414 4.170 7.151 1.00 95.94 73 LEU A C 1
ATOM 570 O O . LEU A 1 73 ? -3.047 4.140 8.205 1.00 95.94 73 LEU A O 1
ATOM 574 N N . LEU A 1 74 ? -2.802 3.521 6.052 1.00 96.50 74 LEU A N 1
ATOM 575 C CA . LEU A 1 74 ? -4.063 2.788 5.927 1.00 96.50 74 LEU A CA 1
ATOM 576 C C . LEU A 1 74 ? -4.181 1.649 6.951 1.00 96.50 74 LEU A C 1
ATOM 578 O O . LEU A 1 74 ? -5.161 1.577 7.686 1.00 96.50 74 LEU A O 1
ATOM 582 N N . SER A 1 75 ? -3.152 0.808 7.093 1.00 94.94 75 SER A N 1
ATOM 583 C CA . SER A 1 75 ? -3.152 -0.301 8.068 1.00 94.94 75 SER A CA 1
ATOM 584 C C . SER A 1 75 ? -3.257 0.143 9.530 1.00 94.94 75 SER A C 1
ATOM 586 O O . SER A 1 75 ? -3.672 -0.642 10.384 1.00 94.94 75 SER A O 1
ATOM 588 N N . THR A 1 76 ? -2.901 1.392 9.843 1.00 94.69 76 THR A N 1
ATOM 589 C CA . THR A 1 76 ? -3.098 1.968 11.183 1.00 94.69 76 THR A CA 1
ATOM 590 C C . THR A 1 76 ? -4.427 2.699 11.372 1.00 94.69 76 THR A C 1
ATOM 592 O O . THR A 1 76 ? -4.720 3.136 12.484 1.00 94.69 76 THR A O 1
ATOM 595 N N . SER A 1 77 ? -5.230 2.808 10.313 1.00 94.69 77 SER A N 1
ATOM 596 C CA . SER A 1 77 ? -6.500 3.543 10.291 1.00 94.69 77 SER A CA 1
ATOM 597 C C . SER A 1 77 ? -7.736 2.644 10.205 1.00 94.69 77 SER A C 1
ATOM 599 O O . SER A 1 77 ? -8.851 3.156 10.263 1.00 94.69 77 SER A O 1
ATOM 601 N N . PHE A 1 78 ? -7.563 1.327 10.070 1.00 94.81 78 PHE A N 1
ATOM 602 C CA . PHE A 1 78 ? -8.659 0.363 9.938 1.00 94.81 78 PHE A CA 1
ATOM 603 C C . PHE A 1 78 ? -8.738 -0.595 11.126 1.00 94.81 78 PHE A C 1
ATOM 605 O O . PHE A 1 78 ? -7.722 -0.905 11.752 1.00 94.81 78 PHE A O 1
ATOM 612 N N . ASP A 1 79 ? -9.947 -1.085 11.413 1.00 95.31 79 ASP A N 1
ATOM 613 C CA . ASP A 1 79 ? -10.180 -2.123 12.419 1.00 95.31 79 ASP A CA 1
ATOM 614 C C . ASP A 1 79 ? -9.605 -3.474 11.940 1.00 95.31 79 ASP A C 1
ATOM 616 O O . ASP A 1 79 ? -10.104 -4.042 10.964 1.00 95.31 79 ASP A O 1
ATOM 620 N N . PRO A 1 80 ? -8.586 -4.035 12.622 1.00 95.50 80 PRO A N 1
ATOM 621 C CA . PRO A 1 80 ? -7.956 -5.290 12.219 1.00 95.50 80 PRO A CA 1
ATOM 622 C C . PRO A 1 80 ? -8.873 -6.514 12.244 1.00 95.50 80 PRO A C 1
ATOM 624 O O . PRO A 1 80 ? -8.545 -7.511 11.605 1.00 95.50 80 PRO A O 1
ATOM 627 N N . ASP A 1 81 ? -9.980 -6.477 12.991 1.00 96.62 81 ASP A N 1
ATOM 628 C CA . ASP A 1 81 ? -10.934 -7.589 13.062 1.00 96.62 81 ASP A CA 1
ATOM 629 C C . ASP A 1 81 ? -12.040 -7.478 11.987 1.00 96.62 81 ASP A C 1
ATOM 631 O O . ASP A 1 81 ? -12.851 -8.394 11.834 1.00 96.62 81 ASP A O 1
ATOM 635 N N . ARG A 1 82 ? -12.061 -6.379 11.217 1.00 96.94 82 ARG A N 1
ATOM 636 C CA . ARG A 1 82 ? -13.037 -6.071 10.154 1.00 96.94 82 ARG A CA 1
ATOM 637 C C . ARG A 1 82 ? -12.347 -5.564 8.881 1.00 96.94 82 ARG A C 1
ATOM 639 O O . ARG A 1 82 ? -12.808 -4.624 8.234 1.00 96.94 82 ARG A O 1
ATOM 646 N N . PHE A 1 83 ? -11.229 -6.188 8.528 1.00 97.62 83 PHE A N 1
ATOM 647 C CA . PHE A 1 83 ? -10.409 -5.796 7.387 1.00 97.62 83 PHE A CA 1
ATOM 648 C C . PHE A 1 83 ? -9.952 -7.015 6.579 1.00 97.62 83 PHE A C 1
ATOM 650 O O . PHE A 1 83 ? -9.599 -8.050 7.147 1.00 97.62 83 PHE A O 1
ATOM 657 N N . ALA A 1 84 ? -9.910 -6.876 5.255 1.00 96.81 84 ALA A N 1
ATOM 658 C CA . ALA A 1 84 ? -9.295 -7.840 4.346 1.00 96.81 84 ALA A CA 1
ATOM 659 C C . ALA A 1 84 ? -8.548 -7.121 3.211 1.00 96.81 84 ALA A C 1
ATOM 661 O O . ALA A 1 84 ? -8.882 -5.987 2.868 1.00 96.81 84 ALA A O 1
ATOM 662 N N . MET A 1 85 ? -7.541 -7.785 2.633 1.00 96.94 85 MET A N 1
ATOM 663 C CA . MET A 1 85 ? -6.843 -7.298 1.440 1.00 96.94 85 MET A CA 1
ATOM 664 C C . MET A 1 85 ? -6.554 -8.429 0.459 1.00 96.94 85 MET A C 1
ATOM 666 O O . MET A 1 85 ? -6.334 -9.569 0.881 1.00 96.94 85 MET A O 1
ATOM 670 N N . ASP A 1 86 ? -6.414 -8.071 -0.809 1.00 98.12 86 ASP A N 1
ATOM 671 C CA . ASP A 1 86 ? -5.577 -8.787 -1.764 1.00 98.12 86 ASP A CA 1
ATOM 672 C C . ASP A 1 86 ? -4.495 -7.862 -2.353 1.00 98.12 86 ASP A C 1
ATOM 674 O O . ASP A 1 86 ? -4.509 -6.637 -2.197 1.00 98.12 86 ASP A O 1
ATOM 678 N N . LEU A 1 87 ? -3.476 -8.491 -2.933 1.00 98.06 87 LEU A N 1
ATOM 679 C CA . LEU A 1 87 ? -2.436 -7.834 -3.712 1.00 98.06 87 LEU A CA 1
ATOM 680 C C . LEU A 1 87 ? -2.330 -8.614 -5.018 1.00 98.06 87 LEU A C 1
ATOM 682 O O . LEU A 1 87 ? -2.043 -9.815 -4.989 1.00 98.06 87 LEU A O 1
ATOM 686 N N . VAL A 1 88 ? -2.620 -7.944 -6.127 1.00 98.06 88 VAL A N 1
ATOM 687 C CA . VAL A 1 88 ? -2.875 -8.568 -7.431 1.00 98.06 88 VAL A CA 1
ATOM 688 C C . VAL A 1 88 ? -1.829 -8.163 -8.475 1.00 98.06 88 VAL A C 1
ATOM 690 O O . VAL A 1 88 ? -0.911 -7.398 -8.182 1.00 98.06 88 VAL A O 1
ATOM 693 N N . GLU A 1 89 ? -1.912 -8.792 -9.649 1.00 97.81 89 GLU A N 1
ATOM 694 C CA . GLU A 1 89 ? -1.078 -8.563 -10.845 1.00 97.81 89 GLU A CA 1
ATOM 695 C C . GLU A 1 89 ? 0.442 -8.707 -10.689 1.00 97.81 89 GLU A C 1
ATOM 697 O O . GLU A 1 89 ? 1.230 -8.324 -11.552 1.00 97.81 89 GLU A O 1
ATOM 702 N N . VAL A 1 90 ? 0.902 -9.372 -9.629 1.00 96.94 90 VAL A N 1
ATOM 703 C CA . VAL A 1 90 ? 2.305 -9.794 -9.555 1.00 96.94 90 VAL A CA 1
ATOM 704 C C . VAL A 1 90 ? 2.544 -10.905 -10.574 1.00 96.94 90 VAL A C 1
ATOM 706 O O . VAL A 1 90 ? 2.047 -12.024 -10.424 1.00 96.94 90 VAL A O 1
ATOM 709 N N . ALA A 1 91 ? 3.370 -10.617 -11.575 1.00 95.38 91 ALA A N 1
ATOM 710 C CA . ALA A 1 91 ? 3.750 -11.525 -12.647 1.00 95.38 91 ALA A CA 1
ATOM 711 C C . ALA A 1 91 ? 5.252 -11.875 -12.569 1.00 95.38 91 ALA A C 1
ATOM 713 O O .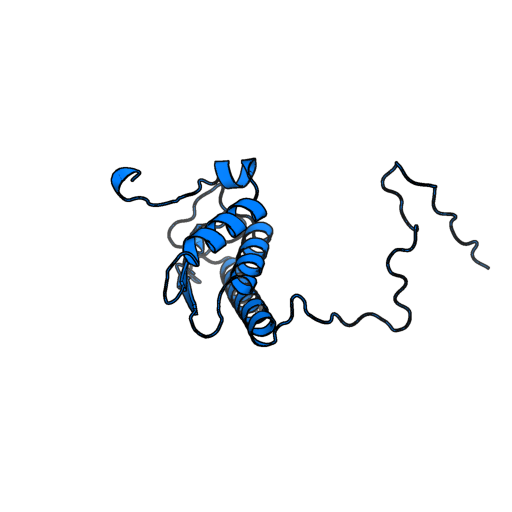 ALA A 1 91 ? 6.080 -11.230 -13.219 1.00 95.38 91 ALA A O 1
ATOM 714 N N . PRO A 1 92 ? 5.642 -12.946 -11.841 1.00 91.81 92 PRO A N 1
ATOM 715 C CA . PRO A 1 92 ? 7.046 -13.348 -11.690 1.00 91.81 92 PRO A CA 1
ATOM 716 C C . PRO A 1 92 ? 7.784 -13.602 -13.009 1.00 91.81 92 PRO A C 1
ATOM 718 O O . PRO A 1 92 ? 9.001 -13.478 -13.066 1.00 91.81 92 PRO A O 1
ATOM 721 N N . ALA A 1 93 ? 7.060 -13.959 -14.075 1.00 91.44 93 ALA A N 1
ATOM 722 C CA . ALA A 1 93 ? 7.635 -14.189 -15.399 1.00 91.44 93 ALA A CA 1
ATOM 723 C C . ALA A 1 93 ? 8.179 -12.909 -16.063 1.00 91.44 93 ALA A C 1
ATOM 725 O O . ALA A 1 93 ? 9.057 -13.006 -16.920 1.00 91.44 93 ALA A O 1
ATOM 726 N N . TYR A 1 94 ? 7.663 -11.738 -15.678 1.00 92.94 94 TYR A N 1
ATOM 727 C CA . TYR A 1 94 ? 8.110 -10.427 -16.161 1.00 92.94 94 TYR A CA 1
ATOM 728 C C . TYR A 1 94 ? 8.983 -9.692 -15.142 1.00 92.94 94 TYR A C 1
ATOM 730 O O . TYR A 1 94 ? 9.530 -8.632 -15.438 1.00 92.94 94 TYR A O 1
ATOM 738 N N . ASP A 1 95 ? 9.131 -10.247 -13.940 1.00 93.12 95 ASP A N 1
ATOM 739 C CA . ASP A 1 95 ? 9.896 -9.614 -12.881 1.00 93.12 95 ASP A CA 1
ATOM 740 C C . ASP A 1 95 ? 11.401 -9.670 -13.170 1.00 93.12 95 ASP A C 1
ATOM 742 O O . ASP A 1 95 ? 11.938 -10.645 -13.702 1.00 93.12 95 ASP A O 1
ATOM 746 N N . VAL A 1 96 ? 12.105 -8.609 -12.784 1.00 88.94 96 VAL A N 1
ATOM 747 C CA . VAL A 1 96 ? 13.559 -8.536 -12.923 1.00 88.94 96 VAL A CA 1
ATOM 748 C C . VAL A 1 96 ? 14.179 -9.124 -11.662 1.00 88.94 96 VAL A C 1
ATOM 750 O O . VAL A 1 96 ? 14.106 -8.532 -10.582 1.00 88.94 96 VAL A O 1
ATOM 753 N N . SER A 1 97 ? 14.795 -10.297 -11.788 1.00 82.44 97 SER A N 1
ATOM 754 C CA . SER A 1 97 ? 15.446 -10.983 -10.674 1.00 82.44 97 SER A CA 1
ATOM 755 C C . SER A 1 97 ? 16.747 -11.667 -11.085 1.00 82.44 97 SER A C 1
ATOM 757 O O . SER A 1 97 ? 16.928 -12.099 -12.223 1.00 82.44 97 SER A O 1
ATOM 759 N N . ASP A 1 98 ? 17.680 -11.755 -10.136 1.00 70.12 98 ASP A N 1
ATOM 760 C CA . ASP A 1 98 ? 18.754 -12.743 -10.198 1.00 70.12 98 ASP A CA 1
ATOM 761 C C . ASP A 1 98 ? 18.239 -14.019 -9.523 1.00 70.12 98 ASP A C 1
ATOM 763 O O . ASP A 1 98 ? 17.610 -13.957 -8.466 1.00 70.12 98 ASP A O 1
ATOM 767 N N . SER A 1 99 ? 18.555 -15.175 -10.102 1.00 66.06 99 SER A N 1
ATOM 768 C CA . SER A 1 99 ? 18.365 -16.518 -9.539 1.00 66.06 99 SER A CA 1
ATOM 769 C C . SER A 1 99 ? 18.767 -16.673 -8.061 1.00 66.06 99 SER A C 1
ATOM 771 O O . SER A 1 99 ? 18.272 -17.568 -7.379 1.00 66.06 99 SER A O 1
ATOM 773 N N . SER A 1 100 ? 19.645 -15.802 -7.556 1.00 71.50 100 SER A N 1
ATOM 774 C CA . SER A 1 100 ? 20.094 -15.782 -6.157 1.00 71.50 100 SER A CA 1
ATOM 775 C C . SER A 1 100 ? 19.291 -14.843 -5.239 1.00 71.50 100 SER A C 1
ATOM 777 O O . SER A 1 100 ? 19.592 -14.750 -4.047 1.00 71.50 100 SER A O 1
ATOM 779 N N . SER A 1 101 ? 18.296 -14.115 -5.755 1.00 73.69 101 SER A N 1
ATOM 780 C CA . SER A 1 101 ? 17.541 -13.135 -4.972 1.00 73.69 101 SER A CA 1
ATOM 781 C C . SER A 1 101 ? 16.544 -13.814 -4.037 1.00 73.69 101 SER A C 1
ATOM 783 O O . SER A 1 101 ? 15.611 -14.487 -4.469 1.00 73.69 101 SER A O 1
ATOM 785 N N . TYR A 1 102 ? 16.700 -13.593 -2.731 1.00 74.38 102 TYR A N 1
ATOM 786 C CA . TYR A 1 102 ? 15.854 -14.218 -1.708 1.00 74.38 102 TYR A CA 1
ATOM 787 C C . TYR A 1 102 ? 14.382 -13.769 -1.751 1.00 74.38 102 TYR A C 1
ATOM 789 O O . TYR A 1 102 ? 13.527 -14.431 -1.169 1.00 74.38 102 TYR A O 1
ATOM 797 N N . ASN A 1 103 ? 14.091 -12.638 -2.397 1.00 73.62 103 ASN A N 1
ATOM 798 C CA . ASN A 1 103 ? 12.760 -12.034 -2.482 1.00 73.62 103 ASN A CA 1
ATOM 799 C C . ASN A 1 103 ? 12.102 -12.197 -3.870 1.00 73.62 103 ASN A C 1
ATOM 801 O O . ASN A 1 103 ? 11.125 -11.516 -4.161 1.00 73.62 103 ASN A O 1
ATOM 805 N N . GLY A 1 104 ? 12.634 -13.070 -4.734 1.00 77.69 104 GLY A N 1
ATOM 806 C CA . GLY A 1 104 ? 12.021 -13.442 -6.019 1.00 77.69 104 GLY A CA 1
ATOM 807 C C . GLY A 1 104 ? 12.188 -12.440 -7.170 1.00 77.69 104 GLY A C 1
ATOM 808 O O . GLY A 1 104 ? 12.139 -12.862 -8.320 1.00 77.69 104 GLY A O 1
ATOM 809 N N . GLY A 1 105 ? 12.452 -11.160 -6.883 1.00 90.94 105 GLY A N 1
ATOM 810 C CA . GLY A 1 105 ? 12.627 -10.090 -7.874 1.00 90.94 105 GLY A CA 1
ATOM 811 C C . GLY A 1 105 ? 12.287 -8.710 -7.319 1.00 90.94 105 GLY A C 1
ATOM 812 O O . GLY A 1 105 ? 12.019 -8.567 -6.123 1.00 90.94 105 GLY A O 1
ATOM 813 N N . ILE A 1 106 ? 12.333 -7.683 -8.168 1.00 94.25 106 ILE A N 1
ATOM 814 C CA . ILE A 1 106 ? 12.010 -6.304 -7.770 1.00 94.25 106 ILE A CA 1
ATOM 815 C C . ILE A 1 106 ? 10.537 -6.207 -7.344 1.00 94.25 106 ILE A C 1
ATOM 817 O O . ILE A 1 106 ? 10.241 -5.753 -6.238 1.00 94.25 106 ILE A O 1
ATOM 821 N N . THR A 1 107 ? 9.631 -6.700 -8.183 1.00 96.19 107 THR A N 1
ATOM 822 C CA . THR A 1 107 ? 8.173 -6.598 -8.007 1.00 96.19 107 THR A CA 1
ATOM 823 C C . THR A 1 107 ? 7.687 -7.537 -6.920 1.00 96.19 107 THR A C 1
ATOM 825 O O . THR A 1 107 ? 6.974 -7.129 -6.007 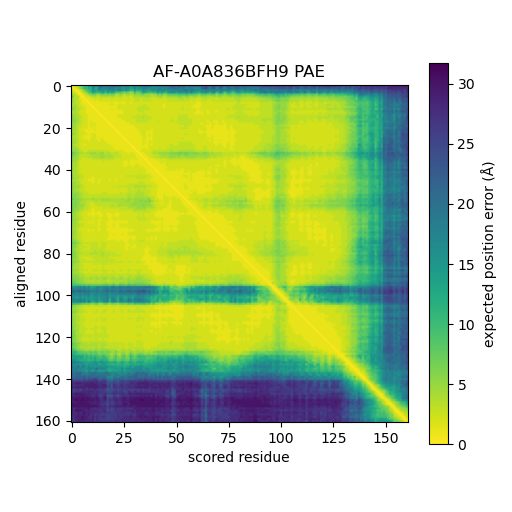1.00 96.19 107 THR A O 1
ATOM 828 N N . SER A 1 108 ? 8.162 -8.782 -6.949 1.00 95.38 108 SER A N 1
ATOM 829 C CA . SER A 1 108 ? 7.884 -9.790 -5.924 1.00 95.38 108 SER A CA 1
ATOM 830 C C . SER A 1 108 ? 8.365 -9.321 -4.547 1.00 95.38 108 SER A C 1
ATOM 832 O O . SER A 1 108 ? 7.659 -9.466 -3.547 1.00 95.38 108 SER A O 1
ATOM 834 N N . GLY A 1 109 ? 9.540 -8.685 -4.492 1.00 94.94 109 GLY A N 1
ATOM 835 C CA . GLY A 1 109 ? 10.083 -8.102 -3.271 1.00 94.94 109 GLY A CA 1
ATOM 836 C C . GLY A 1 109 ? 9.282 -6.904 -2.762 1.00 94.94 109 GLY A C 1
ATOM 837 O O . GLY A 1 109 ? 9.068 -6.785 -1.551 1.00 94.94 109 GLY A O 1
ATOM 838 N N . LEU A 1 110 ? 8.813 -6.036 -3.663 1.00 95.81 110 LEU A N 1
ATOM 839 C CA . LEU A 1 110 ? 7.924 -4.928 -3.317 1.00 95.81 110 LEU A CA 1
ATOM 840 C C . LEU A 1 110 ? 6.587 -5.447 -2.774 1.00 95.81 110 LEU A C 1
ATOM 842 O O . LEU A 1 110 ? 6.195 -5.058 -1.674 1.00 95.81 110 LEU A O 1
ATOM 846 N N . ALA A 1 111 ? 5.943 -6.380 -3.476 1.00 96.94 111 ALA A N 1
ATOM 847 C CA . ALA A 1 111 ? 4.692 -7.011 -3.063 1.00 96.94 111 ALA A CA 1
ATOM 848 C C . ALA A 1 111 ? 4.812 -7.671 -1.681 1.00 96.94 111 ALA A C 1
ATOM 850 O O . ALA A 1 111 ? 4.019 -7.400 -0.776 1.00 96.94 111 ALA A O 1
ATOM 851 N N . GLN A 1 112 ? 5.870 -8.464 -1.470 1.00 95.81 112 GLN A N 1
ATOM 852 C CA . GLN A 1 112 ? 6.183 -9.040 -0.163 1.00 95.81 112 GLN A CA 1
ATOM 853 C C . GLN A 1 112 ? 6.281 -7.951 0.913 1.00 95.81 112 GLN A C 1
ATOM 855 O O . GLN A 1 112 ? 5.755 -8.114 2.019 1.00 95.81 112 GLN A O 1
ATOM 860 N N . ARG A 1 113 ? 6.970 -6.839 0.621 1.00 95.56 113 ARG A N 1
ATOM 861 C CA . ARG A 1 113 ? 7.157 -5.769 1.600 1.00 95.56 113 ARG A CA 1
ATOM 862 C C . ARG A 1 113 ? 5.848 -5.063 1.935 1.00 95.56 113 ARG A C 1
ATOM 864 O O . ARG A 1 113 ? 5.633 -4.793 3.113 1.00 95.56 113 ARG A O 1
ATOM 871 N N . LEU A 1 114 ? 4.980 -4.814 0.956 1.00 97.25 114 LEU A N 1
ATOM 872 C CA . LEU A 1 114 ? 3.662 -4.209 1.173 1.00 97.25 114 LEU A CA 1
ATOM 873 C C . LEU A 1 114 ? 2.798 -5.069 2.102 1.00 97.25 114 LEU A C 1
ATOM 875 O O . LEU A 1 114 ? 2.247 -4.550 3.072 1.00 97.25 114 LEU A O 1
ATOM 879 N N . ILE A 1 115 ? 2.771 -6.388 1.882 1.00 96.94 115 ILE A N 1
ATOM 880 C CA . ILE A 1 115 ? 2.054 -7.333 2.751 1.00 96.94 115 ILE A CA 1
ATOM 881 C C . ILE A 1 115 ? 2.611 -7.284 4.181 1.00 96.94 115 ILE A C 1
ATOM 883 O O . ILE A 1 115 ? 1.854 -7.193 5.148 1.00 96.94 115 ILE A O 1
ATOM 887 N N . ILE A 1 116 ? 3.939 -7.310 4.341 1.00 95.75 116 ILE A N 1
ATOM 888 C CA . ILE A 1 116 ? 4.574 -7.239 5.668 1.00 95.75 116 ILE A CA 1
ATOM 889 C C . ILE A 1 116 ? 4.259 -5.909 6.365 1.00 95.75 116 ILE A C 1
ATOM 891 O O . ILE A 1 116 ? 3.968 -5.913 7.561 1.00 95.75 116 ILE A O 1
ATOM 895 N N . GLU A 1 117 ? 4.309 -4.783 5.650 1.00 95.38 117 GLU A N 1
ATOM 896 C CA . GLU A 1 117 ? 3.992 -3.464 6.209 1.00 95.38 117 GLU A CA 1
ATOM 897 C C . GLU A 1 117 ? 2.530 -3.363 6.647 1.00 95.38 117 GLU A C 1
ATOM 899 O O . GLU A 1 117 ? 2.266 -2.886 7.756 1.00 95.38 117 GLU A O 1
ATOM 904 N N . LEU A 1 118 ? 1.593 -3.875 5.839 1.00 96.25 118 LEU A N 1
ATOM 905 C CA . LEU A 1 118 ? 0.183 -3.953 6.216 1.00 96.25 118 LEU A CA 1
ATOM 906 C C . LEU A 1 118 ? 0.014 -4.772 7.503 1.00 96.25 118 LEU A C 1
ATOM 908 O O . LEU A 1 118 ? -0.555 -4.282 8.480 1.00 96.25 118 LEU A O 1
ATOM 912 N N . LEU A 1 119 ? 0.529 -6.006 7.531 1.00 96.00 119 LEU A N 1
ATOM 913 C CA . LEU A 1 119 ? 0.406 -6.891 8.693 1.00 96.00 119 LEU A CA 1
ATOM 914 C C . LEU A 1 119 ? 1.043 -6.273 9.944 1.00 96.00 119 LEU A C 1
ATOM 916 O O . LEU A 1 119 ? 0.501 -6.391 11.046 1.00 96.00 119 LEU A O 1
ATOM 920 N N . ALA A 1 120 ? 2.176 -5.584 9.790 1.00 94.56 120 ALA A N 1
ATOM 921 C CA . ALA A 1 120 ? 2.825 -4.866 10.878 1.00 94.56 120 ALA A CA 1
ATOM 922 C C . ALA A 1 120 ? 1.978 -3.690 11.386 1.00 94.56 120 ALA A C 1
ATOM 924 O O . ALA A 1 120 ? 1.942 -3.445 12.593 1.00 94.56 120 ALA A O 1
ATOM 925 N N . GLY A 1 121 ? 1.307 -2.952 10.499 1.00 94.81 121 GLY A N 1
ATOM 926 C CA . GLY A 1 121 ? 0.373 -1.888 10.871 1.00 94.81 121 GLY A CA 1
ATOM 927 C C . GLY A 1 121 ? -0.842 -2.422 11.617 1.00 94.81 121 GLY A C 1
ATOM 928 O O . GLY A 1 121 ? -1.059 -2.032 12.762 1.00 94.81 121 GLY A O 1
ATOM 929 N N . LEU A 1 122 ? -1.537 -3.407 11.044 1.00 95.31 122 LEU A N 1
ATOM 930 C CA . LEU A 1 122 ? -2.701 -4.049 11.665 1.00 95.31 122 LEU A CA 1
ATOM 931 C C . LEU A 1 122 ? -2.359 -4.663 13.031 1.00 95.31 122 LEU A C 1
ATOM 933 O O . LEU A 1 122 ? -3.121 -4.531 13.987 1.00 95.31 122 LEU A O 1
ATOM 937 N N . SER A 1 123 ? -1.186 -5.292 13.158 1.00 95.06 123 SER A N 1
ATOM 938 C CA . SER A 1 123 ? -0.696 -5.844 14.428 1.00 95.06 123 SER A CA 1
ATOM 939 C C . SER A 1 123 ? -0.508 -4.770 15.501 1.00 95.06 123 SER A C 1
ATOM 941 O O . SER A 1 123 ? -0.842 -4.988 16.668 1.00 95.06 123 SER A O 1
ATOM 943 N N . LEU A 1 124 ? 0.008 -3.596 15.131 1.00 93.31 124 LEU A N 1
ATOM 944 C CA . LEU A 1 124 ? 0.154 -2.481 16.066 1.00 93.31 124 LEU A CA 1
ATOM 945 C C . LEU A 1 124 ? -1.205 -1.918 16.471 1.00 93.31 124 LEU A C 1
ATOM 947 O O . LEU A 1 124 ? -1.444 -1.766 17.670 1.00 93.31 124 LEU A O 1
ATOM 951 N N . THR A 1 125 ? -2.114 -1.725 15.515 1.00 93.56 125 THR A N 1
ATOM 952 C CA . THR A 1 125 ? -3.493 -1.290 15.773 1.00 93.56 125 THR A CA 1
ATOM 953 C C . THR A 1 125 ? -4.206 -2.245 16.726 1.00 93.56 125 THR A C 1
ATOM 955 O O . THR A 1 125 ? -4.737 -1.813 17.748 1.00 93.56 125 THR A O 1
ATOM 958 N N . LYS A 1 126 ? -4.109 -3.560 16.485 1.00 94.19 126 LYS A N 1
ATOM 959 C CA . LYS A 1 126 ? -4.698 -4.607 17.339 1.00 94.19 126 LYS A CA 1
ATOM 960 C C . LYS A 1 126 ? -4.162 -4.584 18.772 1.00 94.19 126 LYS A C 1
ATOM 962 O O . LYS A 1 126 ? -4.831 -5.014 19.706 1.00 94.19 126 LYS A O 1
ATOM 967 N N . ARG A 1 127 ? -2.944 -4.077 18.959 1.00 93.44 127 ARG A N 1
ATOM 968 C CA . ARG A 1 127 ? -2.289 -3.923 20.266 1.00 93.44 127 ARG A CA 1
ATOM 969 C C . ARG A 1 127 ? -2.502 -2.540 20.889 1.00 93.44 127 ARG A C 1
ATOM 971 O O . ARG A 1 127 ? -1.953 -2.289 21.959 1.00 93.44 127 ARG A O 1
ATOM 978 N N . GLY A 1 128 ? -3.239 -1.640 20.234 1.00 92.25 128 GLY A N 1
ATOM 979 C CA . GLY A 1 128 ? -3.411 -0.250 20.666 1.00 92.25 128 GLY A CA 1
ATOM 980 C C . GLY A 1 128 ? -2.121 0.577 20.604 1.00 92.25 128 GLY A C 1
ATOM 981 O O . GLY A 1 128 ? -1.972 1.552 21.340 1.00 92.25 128 GLY A O 1
ATOM 982 N N . LEU A 1 129 ? -1.160 0.179 19.766 1.00 88.25 129 LEU A N 1
ATOM 983 C CA . LEU A 1 129 ? 0.129 0.846 19.600 1.00 88.25 129 LEU A CA 1
ATOM 984 C C . LEU A 1 129 ? 0.135 1.681 18.318 1.00 88.25 129 LEU A C 1
ATOM 986 O O . LEU A 1 129 ? -0.340 1.241 17.278 1.00 88.25 129 LEU A O 1
ATOM 990 N N . LYS A 1 130 ? 0.739 2.871 18.376 1.00 75.00 130 LYS A N 1
ATOM 991 C CA . LYS A 1 130 ? 0.915 3.737 17.194 1.00 75.00 130 LYS A CA 1
ATOM 992 C C . LYS A 1 130 ? 2.209 3.451 16.431 1.00 75.00 130 LYS A C 1
ATOM 994 O O . LYS A 1 130 ? 2.287 3.638 15.221 1.00 75.00 130 LYS A O 1
ATOM 999 N N . GLU A 1 131 ? 3.233 2.978 17.132 1.00 77.94 131 GLU A N 1
ATOM 1000 C CA . GLU A 1 131 ? 4.542 2.675 16.563 1.00 77.94 131 GLU A CA 1
ATOM 1001 C C . GLU A 1 131 ? 5.158 1.438 17.218 1.00 77.94 131 GLU A C 1
ATOM 1003 O O . GLU A 1 131 ? 4.779 1.032 18.320 1.00 77.94 131 GLU A O 1
ATOM 1008 N N . GLY A 1 132 ? 6.107 0.820 16.515 1.00 74.62 132 GLY A N 1
ATOM 1009 C CA . GLY A 1 132 ? 6.945 -0.220 17.099 1.00 74.62 132 GLY A CA 1
ATOM 1010 C C . GLY A 1 132 ? 7.938 0.355 18.112 1.00 74.62 132 GLY A C 1
ATOM 1011 O O . GLY A 1 132 ? 8.121 1.563 18.225 1.00 74.62 132 GLY A O 1
ATOM 1012 N N . SER A 1 133 ? 8.636 -0.525 18.825 1.00 75.81 133 SER A N 1
ATOM 1013 C CA . SER A 1 133 ? 9.724 -0.150 19.736 1.00 75.81 133 SER A CA 1
ATOM 1014 C C . SER A 1 133 ? 11.070 -0.482 19.084 1.00 75.81 133 SER A C 1
ATOM 1016 O O . SER A 1 133 ? 11.608 -1.561 19.337 1.00 75.81 133 SER A O 1
ATOM 1018 N N . PRO A 1 134 ? 11.614 0.378 18.198 1.00 74.81 134 PRO A N 1
ATOM 1019 C CA . PRO A 1 134 ? 12.909 0.112 17.587 1.00 74.81 134 PRO A CA 1
ATOM 1020 C C . PRO A 1 134 ? 13.972 -0.001 18.681 1.00 74.81 134 PRO A C 1
ATOM 1022 O O . PRO A 1 134 ? 14.033 0.838 19.584 1.00 74.81 134 PRO A O 1
ATOM 1025 N N . VAL A 1 135 ? 14.817 -1.032 18.598 1.00 73.19 135 VAL A N 1
ATOM 1026 C CA . VAL A 1 135 ? 15.942 -1.196 19.522 1.00 73.19 135 VAL A CA 1
ATOM 1027 C C . VAL A 1 135 ? 16.885 -0.017 19.322 1.00 73.19 135 VAL A C 1
ATOM 1029 O O . VAL A 1 135 ? 17.502 0.145 18.271 1.00 73.19 135 VAL A O 1
ATOM 1032 N N . ARG A 1 136 ? 16.988 0.826 20.345 1.00 74.31 136 ARG A N 1
ATOM 1033 C CA . ARG A 1 136 ? 17.959 1.915 20.395 1.00 74.31 136 ARG A CA 1
ATOM 1034 C C . ARG A 1 136 ? 19.137 1.449 21.258 1.00 74.31 136 ARG A C 1
ATOM 1036 O O . ARG A 1 136 ? 18.901 0.817 22.287 1.00 74.31 136 ARG A O 1
ATOM 1043 N N . PRO A 1 137 ? 20.396 1.725 20.874 1.00 75.31 137 PRO A N 1
ATOM 1044 C CA . PRO A 1 137 ? 21.544 1.446 21.731 1.00 75.31 137 PRO A CA 1
ATOM 1045 C C . PRO A 1 137 ? 21.365 2.065 23.123 1.00 75.31 137 PRO A C 1
ATOM 1047 O O . PRO A 1 137 ? 20.787 3.142 23.240 1.00 75.31 137 PRO A O 1
ATOM 1050 N N . HIS A 1 138 ? 21.928 1.445 24.165 1.00 65.31 138 HIS A N 1
ATOM 1051 C CA . HIS A 1 138 ? 21.892 1.987 25.535 1.00 65.31 138 HIS A CA 1
ATOM 1052 C C . HIS A 1 138 ? 22.404 3.438 25.603 1.00 65.31 138 HIS A C 1
ATOM 1054 O O . HIS A 1 138 ? 21.844 4.266 26.311 1.00 65.31 138 HIS A O 1
ATOM 1060 N N . ASN A 1 139 ? 23.410 3.764 24.783 1.00 70.50 139 ASN A N 1
ATOM 1061 C CA . ASN A 1 139 ? 23.928 5.119 24.593 1.00 70.50 139 ASN A CA 1
ATOM 1062 C C . ASN A 1 139 ? 23.373 5.764 23.308 1.00 70.50 139 ASN A C 1
ATOM 1064 O O . ASN A 1 139 ? 24.134 6.255 22.470 1.00 70.50 139 ASN A O 1
ATOM 1068 N N . TYR A 1 140 ? 22.054 5.733 23.104 1.00 63.41 140 TYR A N 1
ATOM 1069 C CA . TYR A 1 140 ? 21.415 6.398 21.968 1.00 63.41 140 TYR A CA 1
ATOM 1070 C C . TYR A 1 140 ? 21.520 7.922 22.114 1.00 63.41 140 TYR A C 1
ATOM 1072 O O . TYR A 1 140 ? 20.767 8.551 22.849 1.00 63.41 140 TYR A O 1
ATOM 1080 N N . ARG A 1 141 ? 22.455 8.536 21.383 1.00 63.88 141 ARG A N 1
ATOM 1081 C CA . ARG A 1 141 ? 22.718 9.990 21.384 1.00 63.88 141 ARG A CA 1
ATOM 1082 C C . ARG A 1 141 ? 21.691 10.834 20.594 1.00 63.88 141 ARG A C 1
ATOM 1084 O O . ARG A 1 141 ? 22.011 11.944 20.175 1.00 63.88 141 ARG A O 1
ATOM 1091 N N . GLY A 1 142 ? 20.495 10.318 20.302 1.00 57.56 142 GLY A N 1
ATOM 1092 C CA . GLY A 1 142 ? 19.568 10.945 19.346 1.00 57.56 142 GLY A CA 1
ATOM 1093 C C . GLY A 1 142 ? 19.119 12.369 19.717 1.00 57.56 142 GLY A C 1
ATOM 1094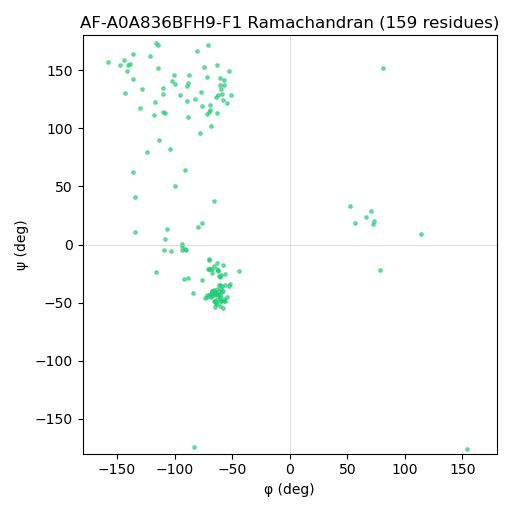 O O . GLY A 1 142 ? 18.763 12.622 20.862 1.00 57.56 142 GLY A O 1
ATOM 1095 N N . LYS A 1 143 ? 19.088 13.254 18.703 1.00 54.66 143 LYS A N 1
ATOM 1096 C CA . LYS A 1 143 ? 18.886 14.727 18.717 1.00 54.66 143 LYS A CA 1
ATOM 1097 C C . LYS A 1 143 ? 20.052 15.586 19.232 1.00 54.66 143 LYS A C 1
ATOM 1099 O O . LYS A 1 143 ? 19.850 16.747 19.572 1.00 54.66 143 LYS A O 1
ATOM 1104 N N . GLY A 1 144 ? 21.281 15.076 19.260 1.00 49.84 144 GLY A N 1
ATOM 1105 C CA . GLY A 1 144 ? 22.437 15.970 19.352 1.00 49.84 144 GLY A CA 1
ATOM 1106 C C . GLY A 1 144 ? 22.438 16.971 18.188 1.00 49.84 144 GLY A C 1
ATOM 1107 O O . GLY A 1 144 ? 22.195 16.575 17.049 1.00 49.84 144 GLY A O 1
ATOM 1108 N N . ASN A 1 145 ? 22.745 18.243 18.461 1.00 51.56 145 ASN A N 1
ATOM 1109 C CA . ASN A 1 145 ? 22.961 19.301 17.462 1.00 51.56 145 ASN A CA 1
ATOM 1110 C C . ASN A 1 145 ? 24.207 19.029 16.597 1.00 51.56 145 ASN A C 1
AT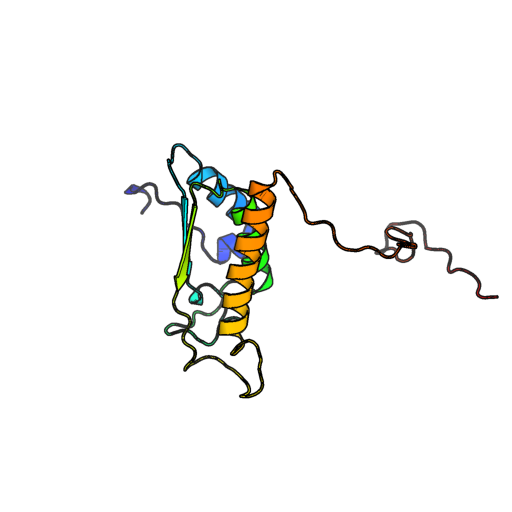OM 1112 O O . ASN A 1 145 ? 24.965 19.945 16.339 1.00 51.56 145 ASN A O 1
ATOM 1116 N N . THR A 1 146 ? 24.518 17.789 16.215 1.00 54.25 146 THR A N 1
ATOM 1117 C CA . THR A 1 146 ? 25.751 17.457 15.483 1.00 54.25 146 THR A CA 1
ATOM 1118 C C . THR A 1 146 ? 25.749 17.978 14.050 1.00 54.25 146 THR A C 1
ATOM 1120 O O . THR A 1 146 ? 26.824 18.143 13.484 1.00 54.25 146 THR A O 1
ATOM 1123 N N . TYR A 1 147 ? 24.571 18.264 13.487 1.00 49.19 147 TYR A N 1
ATOM 1124 C CA . TYR A 1 147 ? 24.405 18.843 12.157 1.00 49.19 147 TYR A CA 1
ATOM 1125 C C . TYR A 1 147 ? 23.224 19.821 12.154 1.00 49.19 147 TYR A C 1
ATOM 1127 O O . TYR A 1 147 ? 22.141 19.493 12.635 1.00 49.19 147 TYR A O 1
ATOM 1135 N N . ASP A 1 148 ? 23.466 21.019 11.626 1.00 47.50 148 ASP A N 1
ATOM 1136 C CA . ASP A 1 148 ? 22.488 22.076 11.371 1.00 47.50 148 ASP A CA 1
ATOM 1137 C C . ASP A 1 148 ? 22.305 22.200 9.848 1.00 47.50 148 ASP A C 1
ATOM 1139 O O . ASP A 1 148 ? 23.294 22.297 9.122 1.00 47.50 148 ASP A O 1
ATOM 1143 N N . PHE A 1 149 ? 21.058 22.191 9.368 1.00 54.47 149 PHE A N 1
ATOM 1144 C CA . PHE A 1 149 ? 20.705 22.374 7.950 1.00 54.47 149 PHE A CA 1
ATOM 1145 C C . PHE A 1 149 ? 20.716 23.852 7.506 1.00 54.47 149 PHE A C 1
ATOM 1147 O O . PHE A 1 149 ? 20.214 24.179 6.434 1.00 54.47 149 PHE A O 1
ATOM 1154 N N . GLY A 1 150 ? 21.319 24.738 8.304 1.00 50.22 150 GLY A N 1
ATOM 1155 C CA . GLY A 1 150 ? 21.716 26.087 7.901 1.00 50.22 150 GLY A CA 1
ATOM 1156 C C . GLY A 1 150 ? 20.970 27.229 8.587 1.00 50.22 150 GLY A C 1
ATOM 1157 O O . GLY A 1 150 ? 21.159 28.365 8.170 1.00 50.22 150 GLY A O 1
ATOM 1158 N N . ASN A 1 151 ? 20.154 26.964 9.615 1.00 55.44 151 ASN A N 1
ATOM 1159 C CA . ASN A 1 151 ? 19.390 28.002 10.332 1.00 55.44 151 ASN A CA 1
ATOM 1160 C C . ASN A 1 151 ? 19.444 27.866 11.872 1.00 55.44 151 ASN A C 1
ATOM 1162 O O . ASN A 1 151 ? 18.690 28.535 12.580 1.00 55.44 151 ASN A O 1
ATOM 1166 N N . GLY A 1 152 ? 20.311 27.007 12.412 1.00 54.97 152 GLY A N 1
ATOM 1167 C CA . GLY A 1 152 ? 20.497 26.774 13.843 1.00 54.97 152 GLY A CA 1
ATOM 1168 C C . GLY A 1 152 ? 21.880 27.206 14.354 1.00 54.97 152 GLY A C 1
ATOM 1169 O O . GLY A 1 152 ? 22.771 27.572 13.593 1.00 54.97 152 GLY A O 1
ATOM 1170 N N . PRO A 1 153 ? 22.109 27.206 15.677 1.00 54.31 153 PRO A N 1
ATOM 1171 C CA . PRO A 1 153 ? 23.442 27.454 16.213 1.00 54.31 153 PRO A CA 1
ATOM 1172 C C . PRO A 1 153 ? 24.405 26.335 15.787 1.00 54.31 153 PRO A C 1
ATOM 1174 O O . PRO A 1 153 ? 24.138 25.156 16.029 1.00 54.31 153 PRO A O 1
ATOM 1177 N N . HIS A 1 154 ? 25.545 26.712 15.195 1.00 54.31 154 HIS A N 1
ATOM 1178 C CA . HIS A 1 154 ? 26.579 25.775 14.755 1.00 54.31 154 HIS A CA 1
ATOM 1179 C C . HIS A 1 154 ? 26.983 24.793 15.866 1.00 54.31 154 HIS A C 1
ATOM 1181 O O . HIS A 1 154 ? 27.361 25.185 16.976 1.00 54.31 154 HIS A O 1
ATOM 1187 N N . ALA A 1 155 ? 26.956 23.504 15.532 1.00 56.06 155 ALA A N 1
ATOM 1188 C CA . ALA A 1 155 ? 27.480 22.430 16.360 1.00 56.06 155 ALA A CA 1
ATOM 1189 C C . ALA A 1 155 ? 28.944 22.704 16.738 1.00 56.06 155 ALA A C 1
ATOM 1191 O O . ALA A 1 155 ? 29.806 22.795 15.861 1.00 56.06 155 ALA A O 1
ATOM 1192 N N . LYS A 1 156 ? 29.276 22.783 18.032 1.00 54.81 156 LYS A N 1
ATOM 1193 C CA . LYS A 1 156 ? 30.686 22.716 18.437 1.00 54.81 156 LYS A CA 1
ATOM 1194 C C . LYS A 1 156 ? 31.169 21.281 18.256 1.00 54.81 156 LYS A C 1
ATOM 1196 O O . LYS A 1 156 ? 30.736 20.385 18.978 1.00 54.81 156 LYS A O 1
ATOM 1201 N N . ILE A 1 157 ? 32.069 21.080 17.296 1.00 62.94 157 ILE A N 1
ATOM 1202 C CA . ILE A 1 157 ? 32.767 19.808 17.096 1.00 62.94 157 ILE A CA 1
ATOM 1203 C C . ILE A 1 157 ? 33.515 19.475 18.401 1.00 62.94 157 ILE A C 1
ATOM 1205 O O . ILE A 1 157 ? 34.294 20.313 18.869 1.00 62.94 157 ILE A O 1
ATOM 1209 N N . PRO A 1 158 ? 33.294 18.297 19.015 1.00 61.72 158 PRO A N 1
ATOM 1210 C CA . PRO A 1 158 ? 34.054 17.889 20.189 1.00 61.72 158 PRO A CA 1
ATOM 1211 C C . PRO A 1 158 ? 35.539 17.844 19.836 1.00 61.72 158 PRO A C 1
ATOM 1213 O O . PRO A 1 158 ? 35.916 17.233 18.832 1.00 61.72 158 PRO A O 1
ATOM 1216 N N . LYS A 1 159 ? 36.388 18.481 20.649 1.00 60.84 159 LYS A N 1
ATOM 1217 C CA . LYS A 1 159 ? 37.831 18.266 20.534 1.00 60.84 159 LYS A CA 1
ATOM 1218 C C . LYS A 1 159 ? 38.095 16.795 20.844 1.00 60.84 159 LYS A C 1
ATOM 1220 O O . LYS A 1 159 ? 37.572 16.278 21.826 1.00 60.84 159 LYS A O 1
ATOM 1225 N N . ARG A 1 160 ? 38.818 16.128 19.949 1.00 58.72 160 ARG A N 1
ATOM 1226 C CA . ARG A 1 160 ? 39.371 14.806 20.225 1.00 58.72 160 ARG A CA 1
ATOM 1227 C C . ARG A 1 160 ? 40.597 15.000 21.108 1.00 58.72 160 ARG A C 1
ATOM 1229 O O . ARG A 1 160 ? 41.417 15.866 20.795 1.00 58.72 160 ARG A O 1
ATOM 1236 N N . ASP A 1 161 ? 40.648 14.224 22.178 1.00 66.31 161 ASP A N 1
ATOM 1237 C CA . ASP A 1 161 ? 41.805 14.071 23.057 1.00 66.31 161 ASP A CA 1
ATOM 1238 C C . ASP A 1 161 ? 42.899 13.252 22.355 1.00 66.31 161 ASP A C 1
ATOM 1240 O O . ASP A 1 161 ? 42.538 12.364 21.540 1.00 66.31 161 ASP A O 1
#

Nearest PDB structures (foldseek):
  9fek-assembly1_D  TM=9.348E-01  e=2.866E-08  Candidatus Nitrospira inopinata
  7esr-assembly1_A  TM=9.093E-01  e=3.041E-08  Synechocystis sp. PCC 6803
  8x3g-assembly1_B  TM=8.834E-01  e=1.503E-07  Aminobacter sp. NyZ550
  1cev-assembly1_A  TM=9.326E-01  e=4.909E-07  [Bacillus] caldovelox
  8ryi-assembly1_D  TM=8.583E-01  e=1.503E-07  Aminobacter niigataensis

Mean predicted aligned error: 8.73 Å

Solvent-accessible surface area (backbone atoms only — not comparable to full-atom values): 9619 Å² total; per-residue (Å²): 98,80,90,69,76,63,87,85,78,54,62,64,48,43,72,75,64,30,56,68,54,52,37,47,52,53,39,56,60,56,60,61,92,53,90,56,42,77,46,80,42,60,44,36,58,23,16,38,95,49,16,49,10,28,91,65,67,37,81,80,35,41,51,67,67,50,50,53,48,33,41,37,54,41,23,57,65,50,60,62,93,38,56,51,72,54,76,41,60,76,30,77,90,53,28,62,54,59,98,82,45,91,49,70,19,49,20,53,33,46,53,54,48,48,54,52,41,28,53,54,21,24,53,29,41,72,67,76,38,94,68,84,85,77,89,67,60,98,82,61,70,82,85,61,61,78,72,61,99,78,87,60,81,79,48,79,77,78,82,80,129

Sequence (161 aa):
MSDTDFQWFTMLDVEELGIDLIAKEIADRANDGTDAVYLTWDIDSFDPAYAPGTGEPEPNGLTSREGMRMIRLLSTSFDPDRFAMDLVEVAPAYDVSDSSSYNGGITSGLAQRLIIELLAGLSLTKRGLKEGSPVRPHNYRGKGNTYDFGNGPHAKIPKRD

Secondary structure (DSSP, 8-state):
-GGGT-----HHHHHHH-HHHHHHHHHHHHTSS-S-EEEEEEGGGB-TTT--SSSS--TT-B-HHHHHHHHHHHHTTS-TTSEEEEEE---TTTS---TT-TTSSHHHHHHHHHHHHHHHHHHHHHTT-SS------TT--TT-SS---SSSPPP-PPPP-

Foldseek 3Di:
DVVVVDDDDDLVCCVVVNLVVVLVVVLVVQPPPDQAHEEEAELLQAACVQAQQFPDNDHSHDDLVSLLVSLLSNLQSGALVRYDYDYDRRHLVRFDDDPPDPQSHRNSNSSVSSVVSSVVNVVCNVVVHPDDDPDAPPPRPPPDPCDDPPDDDDDDDDDDD

pLDDT: mean 87.26, std 15.2, range [47.5, 98.38]